Protein AF-A0A8S9V4M8-F1 (afdb_monomer)

Nearest PDB structures (foldseek):
  4ang-assembly1_A  TM=5.202E-01  e=1.161E+00  Pseudomonas phage PRR1
  6yfj-assembly1_AA  TM=2.696E-01  e=1.419E-01  Leviviridae sp.
  6yfs-assembly1_AA  TM=2.260E-01  e=1.011E-01  Leviviridae sp.
  8tw2-assembly1_HQ  TM=2.562E-01  e=6.729E-02  Acinetobacter phage AP205
  2rck-assembly2_B  TM=1.938E-01  e=4.493E-01  Galleria mellonella

Structure (mmCIF, N/CA/C/O backbone):
data_AF-A0A8S9V4M8-F1
#
_entry.id   AF-A0A8S9V4M8-F1
#
loop_
_atom_site.group_PDB
_atom_site.id
_atom_site.type_symbol
_atom_site.label_atom_id
_atom_site.label_alt_id
_atom_site.label_comp_id
_atom_site.label_asym_id
_atom_site.label_entity_id
_atom_site.label_seq_id
_atom_site.pdbx_PDB_ins_code
_atom_site.Cartn_x
_atom_site.Cartn_y
_atom_site.Cartn_z
_atom_site.occupancy
_atom_site.B_iso_or_equiv
_atom_site.auth_seq_id
_atom_site.auth_comp_id
_atom_site.auth_asym_id
_atom_site.auth_atom_id
_atom_site.pdbx_PDB_model_num
ATOM 1 N N . MET A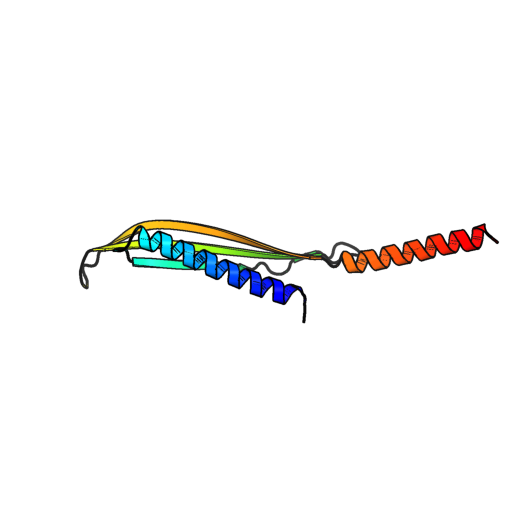 1 1 ? 15.712 15.279 -10.308 1.00 41.34 1 MET A N 1
ATOM 2 C CA . MET A 1 1 ? 14.504 14.838 -9.580 1.00 41.34 1 MET A CA 1
ATOM 3 C C . MET A 1 1 ? 13.901 13.686 -10.372 1.00 41.34 1 MET A C 1
ATOM 5 O O . MET A 1 1 ? 13.484 13.906 -11.500 1.00 41.34 1 MET A O 1
ATOM 9 N N . SER A 1 2 ? 14.050 12.448 -9.894 1.00 44.94 2 SER A N 1
ATOM 10 C CA . SER A 1 2 ? 13.797 11.244 -10.704 1.00 44.94 2 SER A CA 1
ATOM 11 C C . SER A 1 2 ? 12.299 10.943 -10.800 1.00 44.94 2 SER A C 1
ATOM 13 O O . SER A 1 2 ? 11.600 10.993 -9.791 1.00 44.94 2 SER A O 1
ATOM 15 N N . SER A 1 3 ? 11.814 10.600 -11.998 1.00 51.59 3 SER A N 1
ATOM 16 C CA . SER A 1 3 ? 10.409 10.258 -12.289 1.00 51.59 3 SER A CA 1
ATOM 17 C C . SER A 1 3 ? 9.844 9.162 -11.362 1.00 51.59 3 SER A C 1
ATOM 19 O O . SER A 1 3 ? 8.646 9.145 -11.088 1.00 51.59 3 SER A O 1
ATOM 21 N N . GLY A 1 4 ? 10.709 8.312 -10.794 1.00 54.47 4 GLY A N 1
ATOM 22 C CA . GLY A 1 4 ? 10.325 7.295 -9.810 1.00 54.47 4 GLY A CA 1
ATOM 23 C C . GLY A 1 4 ? 9.882 7.838 -8.444 1.00 54.47 4 GLY A C 1
ATOM 24 O O . GLY A 1 4 ? 9.105 7.173 -7.767 1.00 54.47 4 GLY A O 1
ATOM 25 N N . GLN A 1 5 ? 10.315 9.037 -8.043 1.00 52.84 5 GLN A N 1
ATOM 26 C CA . GLN A 1 5 ? 10.014 9.590 -6.716 1.00 52.84 5 GLN A CA 1
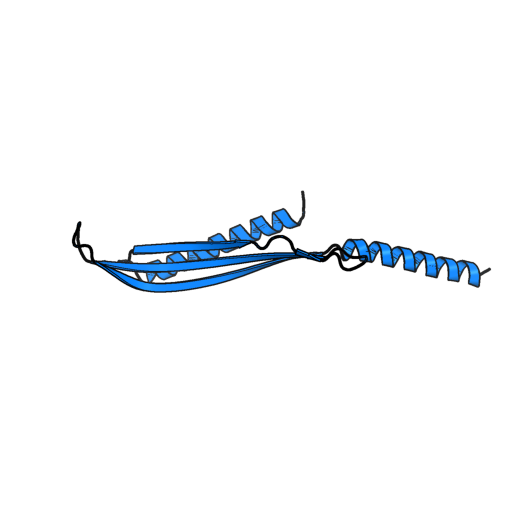ATOM 27 C C . GLN A 1 5 ? 8.583 10.146 -6.644 1.00 52.84 5 GLN A C 1
ATOM 29 O O . GLN A 1 5 ? 7.833 9.803 -5.740 1.00 52.84 5 GLN A O 1
ATOM 34 N N . ILE A 1 6 ? 8.153 10.860 -7.690 1.00 60.34 6 ILE A N 1
ATOM 35 C CA . ILE A 1 6 ? 6.775 11.368 -7.834 1.00 60.34 6 ILE A CA 1
ATOM 36 C C . ILE A 1 6 ? 5.763 10.212 -7.891 1.00 60.34 6 ILE A C 1
ATOM 38 O O . ILE A 1 6 ? 4.672 10.293 -7.329 1.00 60.34 6 ILE A O 1
ATOM 42 N N . LEU A 1 7 ? 6.127 9.113 -8.562 1.00 57.94 7 LEU A N 1
ATOM 43 C CA . LEU A 1 7 ? 5.271 7.933 -8.660 1.00 57.94 7 LEU A CA 1
ATOM 44 C C . LEU A 1 7 ? 5.109 7.222 -7.307 1.00 57.94 7 LEU A C 1
ATOM 46 O O . LEU A 1 7 ? 4.042 6.670 -7.044 1.00 57.94 7 LEU A O 1
ATOM 50 N N . MET A 1 8 ? 6.137 7.232 -6.453 1.00 60.03 8 MET A N 1
ATOM 51 C CA . MET A 1 8 ? 6.036 6.674 -5.103 1.00 60.03 8 MET A CA 1
ATOM 52 C C . MET A 1 8 ? 5.125 7.517 -4.208 1.00 60.03 8 MET A C 1
ATOM 54 O O . MET A 1 8 ? 4.225 6.954 -3.588 1.00 60.03 8 MET A O 1
ATOM 58 N N . ASP A 1 9 ? 5.277 8.842 -4.211 1.00 61.03 9 ASP A N 1
ATOM 59 C CA . ASP A 1 9 ? 4.448 9.737 -3.390 1.00 61.03 9 ASP A CA 1
ATOM 60 C C . ASP A 1 9 ? 2.951 9.623 -3.734 1.00 61.03 9 ASP A C 1
ATOM 62 O O . ASP A 1 9 ? 2.098 9.548 -2.846 1.00 61.03 9 ASP A O 1
ATOM 66 N N . LEU A 1 10 ? 2.615 9.517 -5.026 1.00 64.19 10 LEU A N 1
ATOM 67 C CA . LEU A 1 10 ? 1.229 9.336 -5.470 1.00 64.19 10 LEU A CA 1
ATOM 68 C C . LEU A 1 10 ? 0.637 7.993 -5.005 1.00 64.19 10 LEU A C 1
ATOM 70 O O . LEU A 1 10 ? -0.521 7.936 -4.583 1.00 64.19 10 LEU A O 1
ATOM 74 N N . LYS A 1 11 ? 1.425 6.911 -5.065 1.00 71.50 11 LYS A N 1
ATOM 75 C CA . LYS A 1 11 ? 0.996 5.578 -4.612 1.00 71.50 11 LYS A CA 1
ATOM 76 C C . LYS A 1 11 ? 0.756 5.548 -3.103 1.00 71.50 11 LYS A C 1
ATOM 78 O O . LYS A 1 11 ? -0.249 4.985 -2.674 1.00 71.50 11 LYS A O 1
ATOM 83 N N . PHE A 1 12 ? 1.612 6.202 -2.317 1.00 74.25 12 PHE A N 1
ATOM 84 C CA . PHE A 1 12 ? 1.424 6.342 -0.870 1.00 74.25 12 PHE A CA 1
ATOM 85 C C . PHE A 1 12 ? 0.152 7.124 -0.521 1.00 74.25 12 PHE A C 1
ATOM 87 O O . PHE A 1 12 ? -0.608 6.707 0.355 1.00 74.25 12 PHE A O 1
ATOM 94 N N . GLY A 1 13 ? -0.132 8.217 -1.235 1.00 78.50 13 GLY A N 1
ATOM 95 C CA . GLY A 1 13 ? -1.369 8.979 -1.042 1.00 78.50 13 GLY A CA 1
ATOM 96 C C . GLY A 1 13 ? -2.625 8.143 -1.310 1.00 78.50 13 GLY A C 1
ATOM 97 O O . GLY A 1 13 ? -3.559 8.140 -0.505 1.00 78.50 13 GLY A O 1
ATOM 98 N N . LEU A 1 14 ? -2.632 7.378 -2.405 1.00 80.81 14 LEU A N 1
ATOM 99 C CA . LEU A 1 14 ? -3.745 6.489 -2.751 1.00 80.81 14 LEU A CA 1
ATOM 100 C C . LEU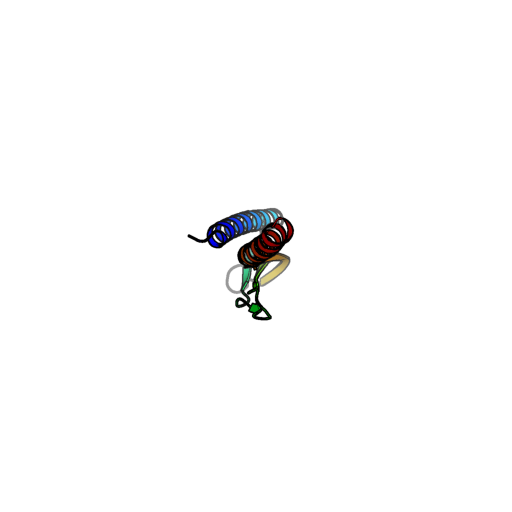 A 1 14 ? -3.936 5.371 -1.713 1.00 80.81 14 LEU A C 1
ATOM 102 O O . LEU A 1 14 ? -5.064 5.105 -1.292 1.00 80.81 14 LEU A O 1
ATOM 106 N N . LEU A 1 15 ? -2.836 4.755 -1.269 1.00 82.62 15 LEU A N 1
ATOM 107 C CA . LEU A 1 15 ? -2.827 3.726 -0.227 1.00 82.62 15 LEU A CA 1
ATOM 108 C C . LEU A 1 15 ? -3.458 4.242 1.074 1.00 82.62 15 LEU A C 1
ATOM 110 O O . LEU A 1 15 ? -4.297 3.567 1.678 1.00 82.62 15 LEU A O 1
ATOM 114 N N . HIS A 1 16 ? -3.090 5.457 1.486 1.00 82.88 16 HIS A N 1
ATOM 115 C CA . HIS A 1 16 ? -3.618 6.086 2.691 1.00 82.88 16 HIS A CA 1
ATOM 116 C C . HIS A 1 16 ? -5.135 6.294 2.603 1.00 82.88 16 HIS A C 1
ATOM 118 O O . HIS A 1 16 ? -5.874 5.875 3.495 1.00 82.88 16 HIS A O 1
ATOM 124 N N . VAL A 1 17 ? -5.619 6.878 1.502 1.00 87.31 17 VAL A N 1
ATOM 125 C CA . VAL A 1 17 ? -7.056 7.123 1.293 1.00 87.31 17 VAL A CA 1
ATOM 126 C C . VAL A 1 17 ? -7.851 5.815 1.297 1.00 87.31 17 VAL A C 1
ATOM 128 O O . VAL A 1 17 ? -8.911 5.733 1.928 1.00 87.31 17 VAL A O 1
ATOM 131 N N . HIS A 1 18 ? -7.331 4.775 0.642 1.00 86.75 18 HIS A N 1
ATOM 132 C CA . HIS A 1 18 ? -7.993 3.475 0.579 1.00 86.75 18 HIS A CA 1
ATOM 133 C C . HIS A 1 18 ? -8.055 2.800 1.959 1.00 86.75 18 HIS A C 1
ATOM 135 O O . HIS A 1 18 ? -9.114 2.326 2.377 1.00 86.75 18 HIS A O 1
ATOM 141 N N . THR A 1 19 ? -6.953 2.847 2.711 1.00 86.44 19 THR A N 1
ATOM 142 C CA . THR A 1 19 ? -6.872 2.289 4.069 1.00 86.44 19 THR A CA 1
ATOM 143 C C . THR A 1 19 ? -7.824 3.001 5.029 1.00 86.44 19 THR A C 1
ATOM 145 O O . THR A 1 19 ? -8.563 2.348 5.762 1.00 86.44 19 THR A O 1
ATOM 148 N N . VAL A 1 20 ? -7.886 4.336 4.994 1.00 87.62 20 VAL A N 1
ATOM 149 C CA . VAL A 1 20 ? -8.801 5.111 5.852 1.00 87.62 20 VAL A CA 1
ATOM 150 C C . VAL A 1 20 ? -10.264 4.814 5.525 1.00 87.62 20 VAL A C 1
ATOM 152 O O . VAL A 1 20 ? -11.086 4.690 6.434 1.00 87.62 20 VAL A O 1
ATOM 155 N N . THR A 1 21 ? -10.601 4.671 4.242 1.00 89.44 21 THR A N 1
ATOM 156 C CA . THR A 1 21 ? -11.966 4.320 3.816 1.00 89.44 21 THR A CA 1
ATOM 157 C C . THR A 1 21 ? -12.374 2.949 4.354 1.00 89.44 21 THR A C 1
ATOM 159 O O . THR A 1 21 ? -13.426 2.824 4.978 1.00 89.44 21 THR A O 1
ATOM 162 N N . ARG A 1 22 ? -11.493 1.952 4.214 1.00 85.94 22 ARG A N 1
ATOM 163 C CA . ARG A 1 22 ? -11.681 0.597 4.751 1.00 85.94 22 ARG A CA 1
ATOM 164 C C . ARG A 1 22 ? -11.886 0.592 6.261 1.00 85.94 22 ARG A C 1
ATOM 166 O O . ARG A 1 22 ? -12.860 0.026 6.748 1.00 85.94 22 ARG A O 1
ATOM 173 N N . VAL A 1 23 ? -11.016 1.275 7.004 1.00 87.44 23 VAL A N 1
ATOM 174 C CA . VAL A 1 23 ? -11.126 1.360 8.468 1.00 87.44 23 VAL A CA 1
ATOM 175 C C . VAL A 1 23 ? -12.455 1.989 8.882 1.00 87.44 23 VAL A C 1
ATOM 177 O O . VAL A 1 23 ? -13.099 1.493 9.804 1.00 87.44 23 VAL A O 1
ATOM 180 N N . ARG A 1 24 ? -12.914 3.033 8.179 1.00 89.12 24 ARG A N 1
ATOM 181 C CA . ARG A 1 24 ? -14.227 3.640 8.445 1.00 89.12 24 ARG A CA 1
ATOM 182 C C . ARG A 1 24 ? -15.383 2.681 8.186 1.00 89.12 24 ARG A C 1
ATOM 184 O O . ARG A 1 24 ? -16.344 2.692 8.950 1.00 89.12 24 ARG A O 1
ATOM 191 N N . ASP A 1 25 ? -15.311 1.860 7.147 1.00 89.69 25 ASP A N 1
ATOM 192 C CA . ASP A 1 25 ? -16.357 0.874 6.867 1.00 89.69 25 ASP A CA 1
ATOM 193 C C . ASP A 1 25 ? -16.402 -0.226 7.933 1.00 89.69 25 ASP A C 1
ATOM 195 O O . ASP A 1 25 ? -17.485 -0.578 8.408 1.00 89.69 25 ASP A O 1
ATOM 199 N N . VAL A 1 26 ? -15.241 -0.692 8.407 1.00 86.56 26 VAL A N 1
ATOM 200 C CA . VAL A 1 26 ? -15.171 -1.625 9.544 1.00 86.56 26 VAL A CA 1
ATOM 201 C C . VAL A 1 26 ? -15.696 -0.963 10.825 1.00 86.56 26 VAL A C 1
ATOM 203 O O . VAL A 1 26 ? -16.450 -1.584 11.575 1.00 86.56 26 VAL A O 1
ATOM 206 N N . GLN A 1 27 ? -15.393 0.319 11.048 1.00 87.88 27 GLN A N 1
ATOM 207 C CA . GLN A 1 27 ? -15.896 1.082 12.195 1.00 87.88 27 GLN A CA 1
ATOM 208 C C . GLN A 1 27 ? -17.415 1.243 12.182 1.00 87.88 27 GLN A C 1
ATOM 210 O O . GLN A 1 27 ? -18.053 1.127 13.225 1.00 87.88 27 GLN A O 1
ATOM 215 N N . ARG A 1 28 ? -18.018 1.467 11.009 1.00 89.56 28 ARG A N 1
ATOM 216 C CA . ARG A 1 28 ? -19.483 1.509 10.866 1.00 89.56 28 ARG A CA 1
ATOM 217 C C . ARG A 1 28 ? -20.126 0.167 11.192 1.00 89.56 28 ARG A C 1
ATOM 219 O O . ARG A 1 28 ? -21.235 0.142 11.717 1.00 89.56 28 ARG A O 1
ATOM 226 N N . ARG A 1 29 ? -19.442 -0.936 10.883 1.00 87.00 29 ARG A N 1
ATOM 227 C CA . ARG A 1 29 ? -19.929 -2.291 11.155 1.00 87.00 29 ARG A CA 1
ATOM 228 C C . ARG A 1 29 ? -19.813 -2.674 12.631 1.00 87.00 29 ARG A C 1
ATOM 230 O O . ARG A 1 29 ? -20.668 -3.402 13.124 1.00 87.00 29 ARG A O 1
ATOM 237 N N . PHE A 1 30 ? -18.803 -2.157 13.332 1.00 86.12 30 PHE A N 1
ATOM 238 C CA . PHE A 1 30 ? -18.557 -2.433 14.749 1.00 86.12 30 PHE A CA 1
ATOM 239 C C . PHE A 1 30 ? -18.343 -1.139 15.562 1.00 86.12 30 PHE A C 1
ATOM 241 O O . PHE A 1 30 ? -17.227 -0.869 16.006 1.00 86.12 30 PHE A O 1
ATOM 248 N N . PRO A 1 31 ? -19.398 -0.337 15.807 1.00 83.12 31 PRO A N 1
ATOM 249 C CA . PRO A 1 31 ? -19.272 0.970 16.464 1.00 83.12 31 PRO A CA 1
ATOM 250 C C . PRO A 1 31 ? -18.867 0.890 17.944 1.00 83.12 31 PRO A C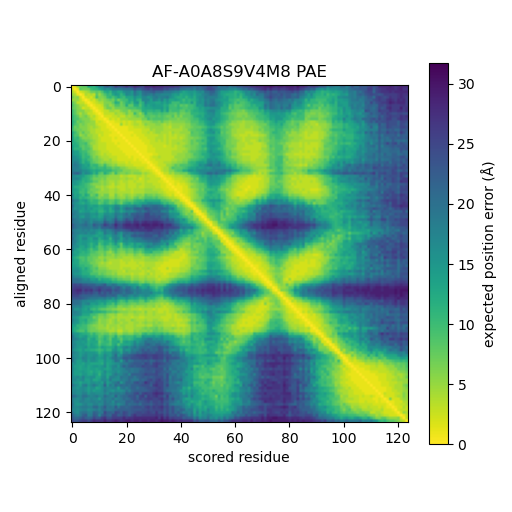 1
ATOM 252 O O . PRO A 1 31 ? -18.293 1.839 18.472 1.00 83.12 31 PRO A O 1
ATOM 255 N N . ASN A 1 32 ? -19.149 -0.235 18.608 1.00 84.75 32 ASN A N 1
ATOM 256 C CA . ASN A 1 32 ? -18.823 -0.459 20.021 1.00 84.75 32 ASN A CA 1
ATOM 257 C C . ASN A 1 32 ? -17.481 -1.186 20.223 1.00 84.75 32 ASN A C 1
ATOM 259 O O . ASN A 1 32 ? -17.020 -1.312 21.355 1.00 84.75 32 ASN A O 1
ATOM 263 N N . ALA A 1 33 ? -16.853 -1.663 19.143 1.00 82.06 33 ALA A N 1
ATOM 264 C CA . ALA A 1 33 ? -15.592 -2.386 19.212 1.00 82.06 33 ALA A CA 1
ATOM 265 C C . ALA A 1 33 ? -14.398 -1.426 19.115 1.00 82.06 33 ALA A C 1
ATOM 267 O O . ALA A 1 33 ? -14.417 -0.425 18.401 1.00 82.06 33 ALA A O 1
ATOM 268 N N . THR A 1 34 ? -13.317 -1.764 19.811 1.00 85.12 34 THR A N 1
ATOM 269 C CA . THR A 1 34 ? -12.024 -1.092 19.666 1.00 85.12 34 THR A CA 1
ATOM 270 C C . THR A 1 34 ? -11.342 -1.600 18.398 1.00 85.12 34 THR A C 1
ATOM 272 O O . THR A 1 34 ? -11.105 -2.802 18.267 1.00 85.12 34 THR A O 1
ATOM 275 N N . LEU A 1 35 ? -11.018 -0.699 17.472 1.00 86.81 35 LEU A N 1
ATOM 276 C CA . LEU A 1 35 ? -10.285 -1.032 16.252 1.00 86.81 35 LEU A CA 1
ATOM 277 C C . LEU A 1 35 ? -8.782 -0.843 16.436 1.00 86.81 35 LEU A C 1
ATOM 279 O O . LEU A 1 35 ? -8.332 0.139 17.020 1.00 86.81 35 LEU A O 1
ATOM 283 N N . ASP A 1 36 ? -8.024 -1.781 15.894 1.00 86.75 36 ASP A N 1
ATOM 284 C CA . ASP A 1 36 ? -6.571 -1.808 15.888 1.00 86.75 36 ASP A CA 1
ATOM 285 C C . ASP A 1 36 ? -6.102 -1.994 14.442 1.00 86.75 36 ASP A C 1
ATOM 287 O O . ASP A 1 36 ? -6.474 -2.972 13.792 1.00 86.75 36 ASP A O 1
ATOM 291 N N . LEU A 1 37 ? -5.342 -1.028 13.924 1.00 87.69 37 LEU A N 1
ATOM 292 C CA . LEU A 1 37 ? -4.792 -1.045 12.570 1.00 87.69 37 LEU A CA 1
ATOM 293 C C . LEU A 1 37 ? -3.289 -1.291 12.665 1.00 87.69 37 LEU A C 1
ATOM 295 O O . LEU A 1 37 ? -2.559 -0.491 13.245 1.00 87.69 37 LEU A O 1
ATOM 299 N N . THR A 1 38 ? -2.825 -2.368 12.046 1.00 88.00 38 THR A N 1
ATOM 300 C CA . THR A 1 38 ? -1.403 -2.674 11.895 1.00 88.00 38 THR A CA 1
ATOM 301 C C . THR A 1 38 ? -1.040 -2.620 10.418 1.00 88.00 38 THR A C 1
ATOM 303 O O . THR A 1 38 ? -1.628 -3.329 9.606 1.00 88.00 38 THR A O 1
ATOM 306 N N . LEU A 1 39 ? -0.076 -1.770 10.071 1.00 84.38 39 LEU A N 1
ATOM 307 C CA . LEU A 1 39 ? 0.493 -1.688 8.728 1.00 84.38 39 LEU A CA 1
ATOM 308 C C . LEU A 1 39 ? 1.831 -2.418 8.724 1.00 84.38 39 LEU A C 1
ATOM 310 O O . LEU A 1 39 ? 2.698 -2.131 9.550 1.00 84.38 39 LEU A O 1
ATOM 314 N N . LEU A 1 40 ? 1.980 -3.367 7.809 1.00 84.75 40 LEU A N 1
ATOM 315 C CA . LEU A 1 40 ? 3.190 -4.145 7.627 1.00 84.75 40 LEU A CA 1
ATOM 316 C C . LEU A 1 40 ? 3.788 -3.821 6.263 1.00 84.75 40 LEU A C 1
ATOM 318 O O . LEU A 1 40 ? 3.222 -4.151 5.226 1.00 84.75 40 LEU A O 1
ATOM 322 N N . GLU A 1 41 ? 4.941 -3.171 6.286 1.00 79.88 41 GLU A N 1
ATOM 323 C CA . GLU A 1 41 ? 5.681 -2.759 5.098 1.00 79.88 41 GLU A CA 1
ATOM 324 C C . GLU A 1 41 ? 6.851 -3.725 4.892 1.00 79.88 41 GLU A C 1
ATOM 326 O O . GLU A 1 41 ? 7.681 -3.907 5.785 1.00 79.88 41 GLU A O 1
ATOM 331 N N . SER A 1 42 ? 6.931 -4.343 3.716 1.00 76.00 42 SER A N 1
ATOM 332 C CA . SER A 1 42 ? 8.069 -5.155 3.297 1.00 76.00 42 SER A CA 1
ATOM 333 C C . SER A 1 42 ? 8.717 -4.512 2.077 1.00 76.00 42 SER A C 1
ATOM 335 O O . SER A 1 42 ? 8.118 -4.417 1.005 1.00 76.00 42 SER A O 1
ATOM 337 N N . GLN A 1 43 ? 9.953 -4.048 2.253 1.00 67.00 43 GLN A N 1
ATOM 338 C CA . GLN A 1 43 ? 10.784 -3.558 1.160 1.00 67.00 43 GLN A CA 1
ATOM 339 C C . GLN A 1 43 ? 11.825 -4.622 0.834 1.00 67.00 43 GLN A C 1
ATOM 341 O O . GLN A 1 43 ? 12.630 -4.975 1.696 1.00 67.00 43 GLN A O 1
ATOM 346 N N . GLU A 1 44 ? 11.829 -5.117 -0.401 1.00 64.38 44 GLU A N 1
ATOM 347 C CA . GLU A 1 44 ? 12.983 -5.860 -0.899 1.00 64.38 44 GLU A CA 1
ATOM 348 C C . GLU A 1 44 ? 14.077 -4.880 -1.336 1.00 64.38 44 GLU A C 1
ATOM 350 O O . GLU A 1 44 ? 13.813 -3.828 -1.936 1.00 64.38 44 GLU A O 1
ATOM 355 N N . ASP A 1 45 ? 15.322 -5.234 -1.012 1.00 55.31 45 ASP A N 1
ATOM 356 C CA . ASP A 1 45 ? 16.484 -4.561 -1.572 1.00 55.31 45 ASP A CA 1
ATOM 357 C C . ASP A 1 45 ? 16.434 -4.658 -3.094 1.00 55.31 45 ASP A C 1
ATOM 359 O O . ASP A 1 45 ? 16.048 -5.681 -3.662 1.00 55.31 45 ASP A O 1
ATOM 363 N N . MET A 1 46 ? 16.837 -3.576 -3.759 1.00 55.56 46 MET A N 1
ATOM 364 C CA . MET A 1 46 ? 16.851 -3.520 -5.214 1.00 55.56 46 MET A CA 1
ATOM 365 C C . MET A 1 46 ? 17.735 -4.649 -5.751 1.00 55.56 46 MET A C 1
ATOM 367 O O . MET A 1 46 ? 18.965 -4.575 -5.690 1.00 55.56 46 MET A O 1
ATOM 371 N N . GLN A 1 47 ? 17.111 -5.684 -6.312 1.00 54.91 47 GLN A N 1
ATOM 372 C CA . GLN A 1 47 ? 17.837 -6.737 -7.000 1.00 54.91 47 GLN A CA 1
ATOM 373 C C . GLN A 1 47 ? 18.261 -6.190 -8.358 1.00 54.91 47 GLN A C 1
ATOM 375 O O . GLN A 1 47 ? 17.484 -6.092 -9.312 1.00 54.91 47 GLN A O 1
ATOM 380 N N . ILE A 1 48 ? 19.523 -5.766 -8.416 1.00 56.78 48 ILE A N 1
ATOM 381 C CA . ILE A 1 48 ? 20.170 -5.350 -9.652 1.00 56.78 48 ILE A CA 1
ATOM 382 C C . ILE A 1 48 ? 20.605 -6.623 -10.376 1.00 56.78 48 ILE A C 1
ATOM 384 O O . ILE A 1 48 ? 21.669 -7.184 -10.108 1.00 56.78 48 ILE A O 1
ATOM 388 N N . CYS A 1 49 ? 19.791 -7.073 -11.324 1.00 57.34 49 CYS A N 1
ATOM 389 C CA . CYS A 1 49 ? 20.165 -8.156 -12.220 1.00 57.34 49 CYS A CA 1
ATOM 390 C C . CYS A 1 49 ? 21.166 -7.616 -13.253 1.00 57.34 49 CYS A C 1
ATOM 392 O O . CYS A 1 49 ? 20.786 -7.126 -14.318 1.00 57.34 49 CYS A O 1
ATOM 394 N N . ARG A 1 50 ? 22.466 -7.689 -12.936 1.00 57.00 50 ARG A N 1
ATOM 395 C CA . ARG A 1 50 ? 23.562 -7.448 -13.891 1.00 57.00 50 ARG A CA 1
ATOM 396 C C . ARG A 1 50 ? 23.862 -8.725 -14.677 1.00 57.00 50 ARG A C 1
ATOM 398 O O . ARG A 1 50 ? 24.844 -9.408 -14.414 1.00 57.00 50 ARG A O 1
ATOM 405 N N . GLY A 1 51 ? 22.997 -9.052 -15.632 1.00 55.28 51 GLY A N 1
ATOM 406 C CA . GLY A 1 51 ? 23.177 -10.178 -16.552 1.00 55.28 51 GLY A CA 1
ATOM 407 C C . GLY A 1 51 ? 23.143 -9.717 -18.008 1.00 55.28 51 GLY A C 1
ATOM 408 O O . GLY A 1 51 ? 22.134 -9.913 -18.675 1.00 55.28 51 GLY A O 1
ATOM 409 N N . GLY A 1 52 ? 24.211 -9.069 -18.493 1.00 63.56 52 GLY A N 1
ATOM 410 C CA . GLY A 1 52 ? 24.356 -8.602 -19.886 1.00 63.56 52 GLY A CA 1
ATOM 411 C C . GLY A 1 52 ? 24.552 -7.084 -20.043 1.00 63.56 52 GLY A C 1
ATOM 412 O O . GLY A 1 52 ?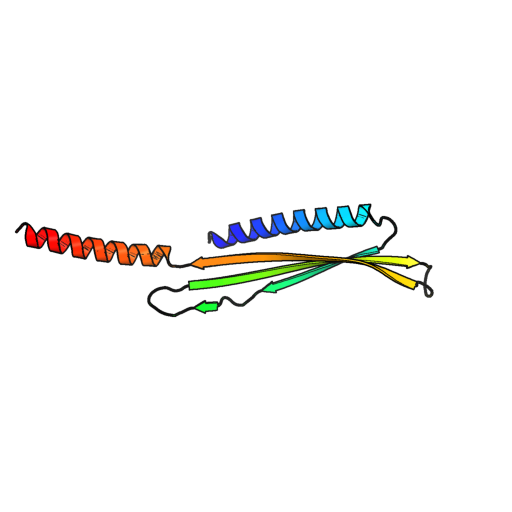 24.812 -6.379 -19.072 1.00 63.56 52 GLY A O 1
ATOM 413 N N . LEU A 1 53 ? 24.424 -6.573 -21.277 1.00 57.75 53 LEU A N 1
ATOM 414 C CA . LEU A 1 53 ? 24.550 -5.141 -21.632 1.00 57.75 53 LEU A CA 1
ATOM 415 C C . LEU A 1 53 ? 23.414 -4.255 -21.071 1.00 57.75 53 LEU A C 1
ATOM 417 O O . LEU A 1 53 ? 23.458 -3.035 -21.199 1.00 57.75 53 LEU A O 1
ATOM 421 N N . THR A 1 54 ? 22.402 -4.849 -20.437 1.00 54.09 54 THR A N 1
ATOM 422 C CA . THR A 1 54 ? 21.261 -4.145 -19.842 1.00 54.09 54 THR A CA 1
ATOM 423 C C . THR A 1 54 ? 21.236 -4.345 -18.333 1.00 54.09 54 THR A C 1
ATOM 425 O O . THR A 1 54 ? 21.194 -5.480 -17.862 1.00 54.09 54 THR A O 1
ATOM 428 N N . SER A 1 55 ? 21.196 -3.249 -17.574 1.00 53.66 55 SER A N 1
ATOM 429 C CA . SER A 1 55 ? 20.910 -3.289 -16.139 1.00 53.66 55 SER A CA 1
ATOM 430 C C . SER A 1 55 ? 19.398 -3.248 -15.928 1.00 53.66 55 SER A C 1
ATOM 432 O O . SER A 1 55 ? 18.739 -2.265 -16.272 1.00 53.66 55 SER A O 1
ATOM 434 N N . LEU A 1 56 ? 18.838 -4.314 -15.360 1.00 58.94 56 LEU A N 1
ATOM 435 C CA . LEU A 1 56 ? 17.444 -4.357 -14.923 1.00 58.94 56 LEU A CA 1
ATOM 436 C C . LEU A 1 56 ? 17.420 -4.250 -13.397 1.00 58.94 56 LEU A C 1
ATOM 438 O O . LEU A 1 56 ? 18.071 -5.043 -12.717 1.00 58.94 56 LEU A O 1
ATOM 442 N N . GLY A 1 57 ? 16.712 -3.251 -12.868 1.00 55.91 57 GLY A N 1
ATOM 443 C CA . GLY A 1 57 ? 16.505 -3.076 -11.434 1.00 55.91 57 GLY A CA 1
ATOM 444 C C . GLY A 1 57 ? 15.058 -3.386 -11.081 1.00 55.91 57 GLY A C 1
ATOM 445 O O . GLY A 1 57 ? 14.142 -2.651 -11.450 1.00 55.91 57 GLY A O 1
ATOM 446 N N . PHE A 1 58 ? 14.830 -4.470 -10.355 1.00 56.88 58 PHE A N 1
ATOM 447 C CA . PHE A 1 58 ? 13.510 -4.743 -9.801 1.00 56.88 58 PHE A CA 1
ATOM 448 C C . PHE A 1 58 ? 13.483 -4.208 -8.368 1.00 56.88 58 PHE A C 1
ATOM 450 O O . PHE A 1 58 ? 14.383 -4.498 -7.581 1.00 56.88 58 PHE A O 1
ATOM 457 N N . LYS A 1 59 ? 12.491 -3.365 -8.056 1.00 57.84 59 LYS A N 1
ATOM 458 C CA . LYS A 1 59 ? 12.166 -2.984 -6.680 1.00 57.84 59 LYS A CA 1
ATOM 459 C C . LYS A 1 59 ? 10.688 -3.278 -6.442 1.00 57.84 59 LYS A C 1
ATOM 461 O O . LYS A 1 59 ? 9.817 -2.497 -6.833 1.00 57.84 59 LYS A O 1
ATOM 466 N N . ARG A 1 60 ? 10.383 -4.411 -5.827 1.00 60.81 60 ARG A N 1
ATOM 467 C CA . ARG A 1 60 ? 9.055 -4.710 -5.289 1.00 60.81 60 ARG A CA 1
ATOM 468 C C . ARG A 1 60 ? 8.948 -4.104 -3.890 1.00 60.81 60 ARG A C 1
ATOM 470 O O . ARG A 1 60 ? 9.927 -3.952 -3.165 1.00 60.81 60 ARG A O 1
ATOM 477 N N . SER A 1 61 ? 7.755 -3.667 -3.538 1.00 62.16 61 SER A N 1
ATOM 478 C CA . SER A 1 61 ? 7.430 -3.228 -2.189 1.00 62.16 61 SER A CA 1
ATOM 479 C C . SER A 1 61 ? 6.031 -3.738 -1.910 1.00 62.16 61 SER A C 1
ATOM 481 O O . SER A 1 61 ? 5.078 -3.363 -2.595 1.00 62.16 61 SER A O 1
ATOM 483 N N . ASP A 1 62 ? 5.906 -4.620 -0.935 1.00 70.31 62 ASP A N 1
ATOM 484 C CA . ASP A 1 62 ? 4.620 -5.187 -0.558 1.00 70.31 62 ASP A CA 1
ATOM 485 C C . ASP A 1 62 ? 4.179 -4.552 0.760 1.00 70.31 62 ASP A C 1
ATOM 487 O O . ASP A 1 62 ? 4.961 -4.449 1.706 1.00 70.31 62 ASP A O 1
ATOM 491 N N . VAL A 1 63 ? 2.923 -4.110 0.817 1.00 79.12 63 VAL A N 1
ATOM 492 C CA . VAL A 1 63 ? 2.335 -3.485 2.006 1.00 79.12 63 VAL A CA 1
ATOM 493 C C . VAL A 1 63 ? 1.081 -4.249 2.397 1.00 79.12 63 VAL A C 1
ATOM 495 O O . VAL A 1 63 ? 0.186 -4.397 1.575 1.00 79.12 63 VAL A O 1
ATOM 498 N N . SER A 1 64 ? 0.968 -4.713 3.640 1.00 83.94 64 SER A N 1
ATOM 499 C CA . SER A 1 64 ? -0.261 -5.330 4.160 1.00 83.94 64 SER A CA 1
ATOM 500 C C . SER A 1 64 ? -0.869 -4.470 5.257 1.00 83.94 64 SER A C 1
ATOM 502 O O . SER A 1 64 ? -0.171 -4.020 6.162 1.00 83.94 64 SER A O 1
ATOM 504 N N . ALA A 1 65 ? -2.178 -4.250 5.195 1.00 86.62 65 ALA A N 1
ATOM 505 C CA . ALA A 1 65 ? -2.946 -3.587 6.236 1.00 86.62 65 ALA A CA 1
ATOM 506 C C . ALA A 1 65 ? -3.830 -4.615 6.937 1.00 86.62 65 ALA A C 1
ATOM 508 O O . ALA A 1 65 ? -4.723 -5.196 6.324 1.00 86.62 65 ALA A O 1
ATOM 509 N N . ILE A 1 66 ? -3.602 -4.802 8.233 1.00 88.19 66 ILE A N 1
ATOM 510 C CA . ILE A 1 66 ? -4.379 -5.698 9.082 1.00 88.19 66 ILE A CA 1
ATOM 511 C C . ILE A 1 66 ? -5.245 -4.838 9.999 1.00 88.19 66 ILE A C 1
ATOM 513 O O . ILE A 1 66 ? -4.734 -4.063 10.810 1.00 88.19 66 ILE A O 1
ATOM 517 N N . VAL A 1 67 ? -6.562 -4.976 9.877 1.00 88.94 67 VAL A N 1
ATOM 518 C CA . VAL A 1 67 ? -7.555 -4.317 10.727 1.00 88.94 67 VAL A CA 1
ATOM 519 C C . VAL A 1 67 ? -8.173 -5.358 11.646 1.00 88.94 67 VAL A C 1
ATOM 521 O O . VAL A 1 67 ? -8.800 -6.315 11.201 1.00 88.94 67 VAL A O 1
ATOM 524 N N . ARG A 1 68 ? -8.034 -5.156 12.951 1.00 89.62 68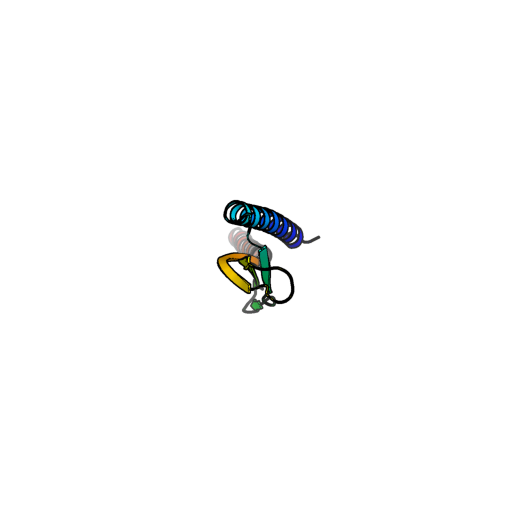 ARG A N 1
ATOM 525 C CA . ARG A 1 68 ? -8.607 -6.022 13.979 1.00 89.62 68 ARG A CA 1
ATOM 526 C C . ARG A 1 68 ? -9.628 -5.251 14.806 1.00 89.62 68 ARG A C 1
ATOM 528 O O . ARG A 1 68 ? -9.291 -4.232 15.399 1.00 89.62 68 ARG A O 1
ATOM 535 N N . ALA A 1 69 ? -10.846 -5.770 14.916 1.00 87.94 69 ALA A N 1
ATOM 536 C CA . ALA A 1 69 ? -11.858 -5.277 15.843 1.00 87.94 69 ALA A CA 1
ATOM 537 C C . ALA A 1 69 ? -11.903 -6.153 17.097 1.00 87.94 69 ALA A C 1
ATOM 539 O O . ALA A 1 69 ? -11.993 -7.382 17.016 1.00 87.94 69 ALA A O 1
ATOM 540 N N . ARG A 1 70 ? -11.849 -5.515 18.265 1.00 87.38 70 ARG A N 1
ATOM 541 C CA . ARG A 1 70 ? -11.932 -6.170 19.571 1.00 87.38 70 ARG A CA 1
ATOM 542 C C . ARG A 1 70 ? -13.115 -5.629 20.351 1.00 87.38 70 ARG A C 1
ATOM 544 O O . ARG A 1 70 ? -13.218 -4.418 20.535 1.00 87.38 70 ARG A O 1
ATOM 551 N N . ASP A 1 71 ? -13.977 -6.513 20.826 1.00 86.94 71 ASP A N 1
ATOM 552 C CA . ASP A 1 71 ? -15.014 -6.144 21.779 1.00 86.94 71 ASP A CA 1
ATOM 553 C C . ASP A 1 71 ? -14.462 -6.320 23.192 1.00 86.94 71 ASP A C 1
ATOM 555 O O . ASP A 1 71 ? -13.940 -7.376 23.546 1.00 86.94 71 ASP A O 1
ATOM 559 N N . CYS A 1 72 ? -14.494 -5.249 23.974 1.00 82.69 72 CYS A N 1
ATOM 560 C CA . CYS A 1 72 ? -13.929 -5.227 25.312 1.00 82.69 72 CYS A CA 1
ATOM 561 C C . CYS A 1 72 ? -15.044 -4.984 26.318 1.00 82.69 72 CYS A C 1
ATOM 563 O O . CYS A 1 72 ? -15.499 -3.851 26.490 1.00 82.69 72 CYS A O 1
ATOM 565 N N . VAL A 1 73 ? -15.427 -6.038 27.030 1.00 81.44 73 VAL A N 1
ATOM 566 C CA . VAL A 1 73 ? -16.460 -5.990 28.061 1.00 81.44 73 VAL A CA 1
ATOM 567 C C . VAL A 1 73 ? -15.788 -5.860 29.431 1.00 81.44 73 VAL A C 1
ATOM 569 O O . VAL A 1 73 ? -14.891 -6.627 29.780 1.00 81.44 73 VAL A O 1
ATOM 572 N N . GLY A 1 74 ? -16.208 -4.865 30.217 1.00 72.44 74 GLY A N 1
ATOM 573 C CA . GLY A 1 74 ? -15.717 -4.624 31.582 1.00 72.44 74 GLY A CA 1
ATOM 574 C C . GLY A 1 74 ? -14.962 -3.300 31.773 1.00 72.44 74 GLY A C 1
ATOM 575 O O . GLY A 1 74 ? -14.471 -2.681 30.826 1.00 72.44 74 GLY A O 1
ATOM 576 N N . LYS A 1 75 ? -14.886 -2.836 33.029 1.00 71.25 75 LYS A N 1
ATOM 577 C CA . LYS A 1 75 ? -14.185 -1.604 33.439 1.00 71.25 75 LYS A CA 1
ATOM 578 C C . LYS A 1 75 ? -12.982 -1.961 34.318 1.00 71.25 75 LYS A C 1
ATOM 580 O O . LYS A 1 75 ? -13.131 -2.700 35.282 1.00 71.25 75 LYS A O 1
ATOM 585 N N . GLY A 1 76 ? -11.809 -1.395 34.032 1.00 70.69 76 GLY A N 1
ATOM 586 C CA . GLY A 1 76 ? -10.611 -1.574 34.864 1.00 70.69 76 GLY A CA 1
ATOM 587 C C . GLY A 1 76 ? -9.925 -2.935 34.682 1.00 70.69 76 GLY A C 1
ATOM 588 O O . GLY A 1 76 ? -9.700 -3.368 33.557 1.00 70.69 76 GLY A O 1
ATOM 589 N N . THR A 1 77 ? -9.567 -3.595 35.785 1.00 65.88 77 THR A N 1
ATOM 590 C CA . THR A 1 77 ? -8.778 -4.844 35.830 1.00 65.88 77 THR A CA 1
ATOM 591 C C . THR A 1 77 ? -9.544 -6.112 35.431 1.00 65.88 77 THR A C 1
ATOM 593 O O . THR A 1 77 ? -8.922 -7.149 35.234 1.00 65.88 77 THR A O 1
ATOM 596 N N . THR A 1 78 ? -10.867 -6.042 35.257 1.00 69.56 78 THR A N 1
ATOM 597 C CA . THR A 1 78 ? -11.725 -7.143 34.768 1.00 69.56 78 THR A CA 1
ATOM 598 C C . THR A 1 78 ? -12.110 -6.989 33.293 1.00 69.56 78 THR A C 1
ATOM 600 O O . THR A 1 78 ? -13.096 -7.565 32.837 1.00 69.56 78 THR A O 1
ATOM 603 N N . ARG A 1 79 ? -11.362 -6.180 32.531 1.00 76.56 79 ARG A N 1
ATOM 604 C CA . ARG A 1 79 ? -11.609 -5.952 31.104 1.00 76.56 79 ARG A CA 1
ATOM 605 C C . ARG A 1 79 ? -11.240 -7.205 30.304 1.00 76.56 79 ARG A C 1
ATOM 607 O O . ARG A 1 79 ? -10.063 -7.467 30.071 1.00 76.56 79 ARG A O 1
ATOM 614 N N . SER A 1 80 ? -12.252 -7.951 29.873 1.00 80.62 80 SER A N 1
ATOM 615 C CA . SER A 1 80 ? -12.100 -9.061 28.933 1.00 80.62 80 SER A CA 1
ATOM 616 C C . SER A 1 80 ? -12.237 -8.516 27.516 1.00 80.62 80 SER A C 1
ATOM 618 O O . SER A 1 80 ? -13.263 -7.923 27.187 1.00 80.62 80 SER A O 1
ATOM 620 N N . CYS A 1 81 ? -11.194 -8.654 26.697 1.00 83.12 81 CYS A N 1
ATOM 621 C CA . CYS A 1 81 ? -11.209 -8.219 25.303 1.00 83.12 81 CYS A CA 1
ATOM 622 C C . CYS A 1 81 ? -11.148 -9.436 24.386 1.00 83.12 81 CYS A C 1
ATOM 624 O O . CYS A 1 81 ? -10.135 -10.135 24.355 1.00 83.12 81 CYS A O 1
ATOM 626 N N . GLU A 1 82 ? -12.200 -9.643 23.606 1.00 85.19 82 GLU A N 1
ATOM 627 C CA . GLU A 1 82 ? -12.280 -10.703 22.610 1.00 85.19 82 GLU A CA 1
ATOM 628 C C . GLU A 1 82 ? -12.164 -10.114 21.204 1.00 85.19 82 GLU A C 1
ATOM 630 O O . GLU A 1 82 ? -12.613 -9.001 20.926 1.00 85.19 82 GLU A O 1
ATOM 635 N N . THR A 1 83 ? -11.505 -10.839 20.303 1.00 88.56 83 THR A N 1
ATOM 636 C CA . THR A 1 83 ? -11.377 -10.403 18.910 1.00 88.56 83 THR A CA 1
ATOM 637 C C . THR A 1 83 ? -12.603 -10.861 18.137 1.00 88.56 83 THR A C 1
ATOM 639 O O . THR A 1 83 ? -12.793 -12.055 17.946 1.00 88.56 83 THR A O 1
ATOM 642 N N . VAL A 1 84 ? -13.417 -9.911 17.683 1.00 87.62 84 VAL A N 1
ATOM 643 C CA . VAL A 1 84 ? -14.682 -10.199 16.988 1.00 87.62 84 VAL A CA 1
ATOM 644 C C . VAL A 1 84 ? -14.528 -10.216 15.472 1.00 87.62 84 VAL A C 1
ATOM 646 O O . VAL A 1 84 ? -15.320 -10.841 14.773 1.00 87.62 84 VAL A O 1
ATOM 649 N N . PHE A 1 85 ? -13.513 -9.526 14.947 1.00 86.94 85 PHE A N 1
ATOM 650 C CA . PHE A 1 85 ? -13.285 -9.437 13.512 1.00 86.94 85 PHE A CA 1
ATOM 651 C C . PHE A 1 85 ? -11.817 -9.148 13.201 1.00 86.94 85 PHE A C 1
ATOM 653 O O . PHE A 1 85 ? -11.171 -8.352 13.884 1.00 86.94 85 PHE A O 1
ATOM 660 N N . VAL A 1 86 ? -11.303 -9.785 12.152 1.00 90.38 86 VAL A N 1
ATOM 661 C CA . VAL A 1 86 ? -9.982 -9.516 11.582 1.00 90.38 86 VAL A CA 1
ATOM 662 C C . VAL A 1 86 ? -10.139 -9.456 10.071 1.00 90.38 86 VAL A C 1
ATOM 664 O O . VAL A 1 86 ? -10.692 -10.372 9.467 1.00 90.38 86 VAL A O 1
ATOM 667 N N . GLU A 1 87 ? -9.644 -8.382 9.475 1.00 87.25 87 GLU A N 1
ATOM 668 C CA . GLU A 1 87 ? -9.526 -8.209 8.034 1.00 87.25 87 GLU A CA 1
ATOM 669 C C . GLU A 1 87 ? -8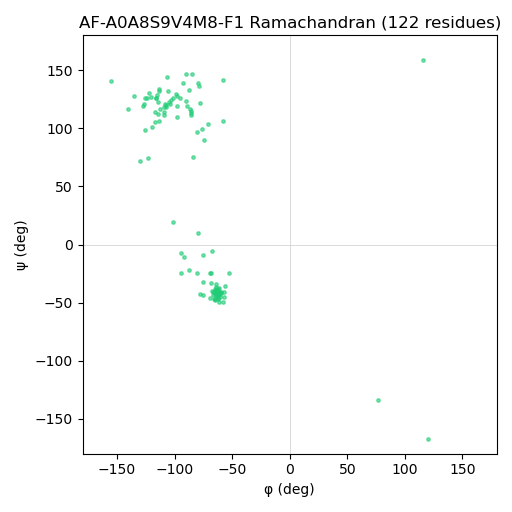.057 -7.958 7.693 1.00 87.25 87 GLU A C 1
ATOM 671 O O . GLU A 1 87 ? -7.412 -7.113 8.308 1.00 87.25 87 GLU A O 1
ATOM 676 N N . ASP A 1 88 ? -7.534 -8.698 6.720 1.00 88.25 88 ASP A N 1
ATOM 677 C CA . ASP A 1 88 ? -6.201 -8.493 6.156 1.00 88.25 88 ASP A CA 1
ATOM 678 C C . ASP A 1 88 ? -6.356 -8.091 4.691 1.00 88.25 88 ASP A C 1
ATOM 680 O O . ASP A 1 88 ? -7.074 -8.743 3.924 1.00 88.25 88 ASP A O 1
ATOM 684 N N . TYR A 1 89 ? -5.715 -6.992 4.312 1.00 84.00 89 TYR A N 1
ATOM 685 C CA . TYR A 1 89 ? -5.682 -6.514 2.945 1.00 84.00 89 TYR A CA 1
ATOM 686 C C . TYR A 1 89 ? -4.243 -6.301 2.491 1.00 84.00 89 TYR A C 1
ATOM 688 O O . TYR A 1 89 ? -3.518 -5.464 3.030 1.00 84.00 89 TYR A O 1
ATOM 696 N N . ARG A 1 90 ? -3.865 -7.008 1.425 1.00 82.62 90 ARG A N 1
ATOM 697 C CA . ARG A 1 90 ? -2.532 -6.953 0.828 1.00 82.62 90 ARG A CA 1
ATOM 698 C C . ARG A 1 90 ? -2.514 -6.019 -0.378 1.00 82.62 90 ARG A C 1
ATOM 700 O O . ARG A 1 90 ? -3.203 -6.245 -1.371 1.00 82.62 90 ARG A O 1
ATOM 707 N N . TYR A 1 91 ? -1.696 -4.981 -0.299 1.00 78.62 91 TYR A N 1
ATOM 708 C CA . TYR A 1 91 ? -1.383 -4.070 -1.388 1.00 78.62 91 TYR A CA 1
ATOM 709 C C . TYR A 1 91 ? -0.063 -4.487 -2.036 1.00 78.62 91 TYR A C 1
ATOM 711 O O . TYR A 1 91 ? 1.018 -4.335 -1.468 1.00 78.62 91 TYR A O 1
ATOM 719 N N . GLU A 1 92 ? -0.151 -4.998 -3.258 1.00 66.06 92 GLU A N 1
ATOM 720 C CA . GLU A 1 92 ? 1.028 -5.307 -4.062 1.00 66.06 92 GLU A CA 1
ATOM 721 C C . GLU A 1 92 ? 1.464 -4.050 -4.815 1.00 66.06 92 GLU A C 1
ATOM 723 O O . GLU A 1 92 ? 0.739 -3.547 -5.680 1.00 66.06 92 GLU A O 1
ATOM 728 N N . THR A 1 93 ? 2.648 -3.517 -4.499 1.00 63.47 93 THR A N 1
ATOM 729 C CA . THR A 1 93 ? 3.197 -2.364 -5.219 1.00 63.47 93 THR A CA 1
ATOM 730 C C . THR A 1 93 ? 4.534 -2.723 -5.871 1.00 63.47 93 THR A C 1
ATOM 732 O O . THR A 1 93 ? 5.596 -2.782 -5.263 1.00 63.47 93 THR A O 1
ATOM 735 N N . GLY A 1 94 ? 4.503 -2.978 -7.177 1.00 57.66 94 GLY A N 1
ATOM 736 C CA . GLY A 1 94 ? 5.721 -3.147 -7.970 1.00 57.66 94 GLY A CA 1
ATOM 737 C C . GLY A 1 94 ? 6.228 -1.807 -8.500 1.00 57.66 94 GLY A C 1
ATOM 738 O O . GLY A 1 94 ? 5.446 -1.027 -9.063 1.00 57.66 94 GLY A O 1
ATOM 739 N N . LEU A 1 95 ? 7.528 -1.539 -8.364 1.00 59.91 95 LEU A N 1
ATOM 740 C CA . LEU A 1 95 ? 8.228 -0.540 -9.165 1.00 59.91 95 LEU A CA 1
ATOM 741 C C . LEU A 1 95 ? 9.249 -1.247 -10.064 1.00 59.91 95 LEU A C 1
ATOM 743 O O . LEU A 1 95 ? 10.305 -1.708 -9.636 1.00 59.91 95 LEU A O 1
ATOM 747 N N . LEU A 1 96 ? 8.919 -1.312 -11.349 1.00 53.84 96 LEU A N 1
ATOM 748 C CA . LEU A 1 96 ? 9.834 -1.771 -12.384 1.00 53.84 96 LEU A CA 1
ATOM 749 C C . LEU A 1 96 ? 10.682 -0.584 -12.838 1.00 53.84 96 LEU A C 1
ATOM 751 O O . LEU A 1 96 ? 10.156 0.336 -13.463 1.00 53.84 96 LEU A O 1
ATOM 755 N N . THR A 1 97 ? 11.981 -0.596 -12.528 1.00 56.47 97 THR A N 1
ATOM 756 C CA . THR A 1 97 ? 12.934 0.375 -13.077 1.00 56.47 97 THR A CA 1
ATOM 757 C C . THR A 1 97 ? 13.854 -0.325 -14.072 1.00 56.47 97 THR A C 1
ATOM 759 O O . THR A 1 97 ? 14.622 -1.226 -13.745 1.00 56.47 97 THR A O 1
ATOM 762 N N . SER A 1 98 ? 13.745 0.044 -15.343 1.00 58.03 98 SER A N 1
ATOM 763 C CA . SER A 1 98 ? 14.461 -0.634 -16.419 1.00 58.03 98 SER A CA 1
ATOM 764 C C . SER A 1 98 ? 15.263 0.368 -17.233 1.00 58.03 98 SER A C 1
ATOM 766 O O . SER A 1 98 ? 14.697 1.320 -17.768 1.00 58.03 98 SER A O 1
ATOM 768 N N . ASP A 1 99 ? 16.569 0.123 -17.381 1.00 58.84 99 ASP A N 1
ATOM 769 C CA . ASP A 1 99 ? 17.436 0.904 -18.276 1.00 58.84 99 ASP A CA 1
ATOM 770 C C . ASP A 1 99 ? 17.290 0.480 -19.755 1.00 58.84 99 ASP A C 1
ATOM 772 O O . ASP A 1 99 ? 18.046 0.902 -20.632 1.00 58.84 99 ASP A O 1
ATOM 776 N N . VAL A 1 100 ? 16.288 -0.355 -20.072 1.00 61.12 100 VAL A N 1
ATOM 777 C CA . VAL A 1 100 ? 16.004 -0.828 -21.438 1.00 61.12 100 VAL A CA 1
ATOM 778 C C . VAL A 1 100 ? 15.795 0.335 -22.404 1.00 61.12 100 VAL A C 1
ATOM 780 O O . VAL A 1 100 ? 16.241 0.258 -23.545 1.00 61.12 100 VAL A O 1
ATOM 783 N N . VAL A 1 101 ? 15.184 1.439 -21.961 1.00 62.44 101 VAL A N 1
ATOM 784 C CA . VAL A 1 101 ? 14.968 2.619 -22.816 1.00 62.44 101 VAL A CA 1
ATOM 785 C C . VAL A 1 101 ? 16.294 3.260 -23.238 1.00 62.44 101 VAL A C 1
ATOM 787 O O . VAL A 1 101 ? 16.418 3.727 -24.370 1.00 62.44 101 VAL A O 1
ATOM 790 N N . GLN A 1 102 ? 17.296 3.280 -22.359 1.00 62.97 102 GLN A N 1
ATOM 791 C CA . GLN A 1 102 ? 18.607 3.842 -22.672 1.00 62.97 102 GLN A CA 1
ATOM 792 C C . GLN A 1 102 ? 19.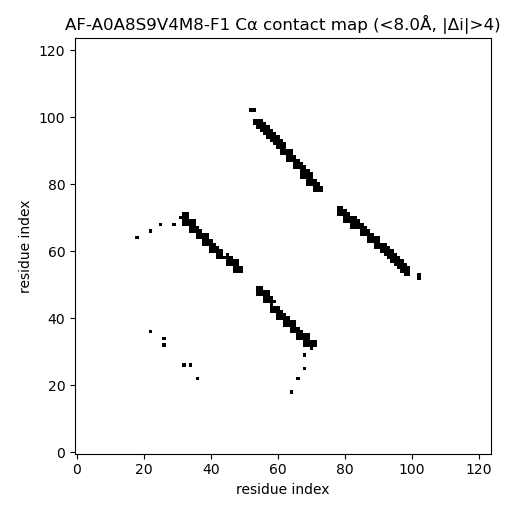406 2.901 -23.571 1.00 62.97 102 GLN A C 1
ATOM 794 O O . GLN A 1 102 ? 19.965 3.335 -24.578 1.00 62.97 102 GLN A O 1
ATOM 799 N N . TRP A 1 103 ? 19.389 1.602 -23.269 1.00 67.50 103 TRP A N 1
ATOM 800 C CA . TRP A 1 103 ? 20.079 0.600 -24.074 1.00 67.50 103 TRP A CA 1
ATOM 801 C C . TRP A 1 103 ? 19.494 0.469 -25.488 1.00 67.50 103 TRP A C 1
ATOM 803 O O . TRP A 1 103 ? 20.233 0.375 -26.469 1.00 67.50 103 TRP A O 1
ATOM 813 N N . TYR A 1 104 ? 18.168 0.559 -25.621 1.00 73.12 104 TYR A N 1
ATOM 814 C CA . TYR A 1 104 ? 17.490 0.564 -26.917 1.00 73.12 104 TYR A CA 1
ATOM 815 C C . TYR A 1 104 ? 17.993 1.692 -27.825 1.00 73.12 104 TYR A C 1
ATOM 817 O O . TYR A 1 104 ? 18.229 1.463 -29.010 1.00 73.12 104 TYR A O 1
ATOM 825 N N . LYS A 1 105 ? 18.228 2.893 -27.278 1.00 74.44 105 LYS A N 1
ATOM 826 C CA . LYS A 1 105 ? 18.776 4.023 -28.048 1.00 74.44 105 LYS A CA 1
ATOM 827 C C . LYS A 1 105 ? 20.171 3.720 -28.593 1.00 74.44 105 LYS A C 1
ATOM 829 O O . LYS A 1 105 ? 20.451 4.040 -29.745 1.00 74.44 105 LYS A O 1
ATOM 834 N N . VAL A 1 106 ? 21.021 3.077 -27.792 1.00 79.69 106 VAL A N 1
ATOM 835 C CA . VAL A 1 106 ? 22.379 2.684 -28.202 1.00 79.69 106 VAL A 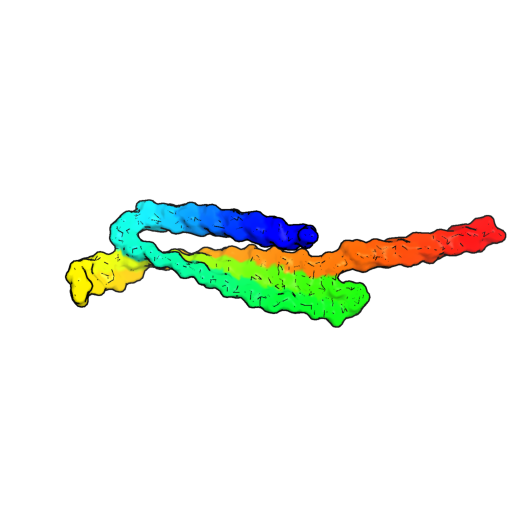CA 1
ATOM 836 C C . VAL A 1 106 ? 22.327 1.647 -29.324 1.00 79.69 106 VAL A C 1
ATOM 838 O O . VAL A 1 106 ? 22.974 1.821 -30.357 1.00 79.69 106 VAL A O 1
ATOM 841 N N . VAL A 1 107 ? 21.508 0.603 -29.171 1.00 84.12 107 VAL A N 1
ATOM 842 C CA . VAL A 1 107 ? 21.338 -0.438 -30.199 1.00 84.12 107 VAL A CA 1
ATOM 843 C C . VAL A 1 107 ? 20.752 0.140 -31.490 1.00 84.12 107 VAL A C 1
ATOM 845 O O . VAL A 1 107 ? 21.223 -0.187 -32.581 1.00 84.12 107 VAL A O 1
ATOM 848 N N . ALA A 1 108 ? 19.761 1.028 -31.383 1.00 85.50 108 ALA A N 1
ATOM 849 C CA . ALA A 1 108 ? 19.165 1.698 -32.533 1.00 85.50 108 ALA A CA 1
ATOM 850 C C . ALA A 1 108 ? 20.195 2.556 -33.284 1.00 85.50 108 ALA A C 1
ATOM 852 O O . ALA A 1 108 ? 20.280 2.463 -34.506 1.00 85.50 108 ALA A O 1
ATOM 853 N N . ALA A 1 109 ? 21.025 3.326 -32.575 1.00 87.12 109 ALA A N 1
ATOM 854 C CA . ALA A 1 109 ? 22.083 4.129 -33.187 1.00 87.12 109 ALA A CA 1
ATOM 855 C C . ALA A 1 109 ? 23.122 3.259 -33.910 1.00 87.12 109 ALA A C 1
ATOM 857 O O . ALA A 1 109 ? 23.461 3.532 -35.062 1.00 87.12 109 ALA A O 1
ATOM 858 N N . LEU A 1 110 ? 23.575 2.174 -33.274 1.00 88.62 110 LEU A N 1
ATOM 859 C CA . LEU A 1 110 ? 24.527 1.240 -33.879 1.00 88.62 110 LEU A CA 1
ATOM 860 C C . LEU A 1 110 ? 23.961 0.621 -35.167 1.00 88.62 110 LEU A C 1
ATOM 862 O O . LEU A 1 110 ? 24.657 0.526 -36.180 1.00 88.62 110 LEU A O 1
ATOM 866 N N . ARG A 1 111 ? 22.673 0.254 -35.154 1.00 91.50 111 ARG A N 1
ATOM 867 C CA . ARG A 1 111 ? 21.975 -0.273 -36.330 1.00 91.50 111 ARG A CA 1
ATOM 868 C C . ARG A 1 111 ? 21.863 0.774 -37.438 1.00 91.50 111 ARG A C 1
ATOM 870 O O . ARG A 1 111 ? 22.115 0.437 -38.591 1.00 91.50 111 ARG A O 1
ATOM 877 N N . SER A 1 112 ? 21.545 2.022 -37.104 1.00 90.25 112 SER A N 1
ATOM 878 C CA . SER A 1 112 ? 21.491 3.122 -38.073 1.00 90.25 112 SER A CA 1
ATOM 879 C C . SER A 1 112 ? 22.847 3.380 -38.730 1.00 90.25 112 SER A C 1
ATOM 881 O O . SER A 1 112 ? 22.906 3.552 -39.943 1.00 90.25 112 SER A O 1
ATOM 883 N N . ILE A 1 113 ? 23.941 3.338 -37.962 1.00 93.25 113 ILE A N 1
ATOM 884 C CA . ILE A 1 113 ? 25.304 3.503 -38.491 1.00 93.25 113 ILE A CA 1
ATOM 885 C C . ILE A 1 113 ? 25.662 2.351 -39.436 1.00 93.25 113 ILE A C 1
ATOM 887 O O . ILE A 1 113 ? 26.146 2.594 -40.539 1.00 93.25 113 ILE A O 1
ATOM 891 N N . GLY A 1 114 ? 25.392 1.104 -39.038 1.00 88.56 114 GLY A N 1
ATOM 892 C CA . GLY A 1 114 ? 25.683 -0.067 -39.870 1.00 88.56 114 GLY A CA 1
ATOM 893 C C . GLY A 1 114 ? 24.906 -0.067 -41.189 1.00 88.56 114 GLY A C 1
ATOM 894 O O . GLY A 1 114 ? 25.482 -0.314 -42.246 1.00 88.56 114 GLY A O 1
ATOM 895 N N . GLN A 1 115 ? 23.614 0.268 -41.139 1.00 88.25 115 GLN A N 1
ATOM 896 C CA . GLN A 1 115 ? 22.779 0.397 -42.337 1.00 88.25 115 GLN A CA 1
ATOM 897 C C . GLN A 1 115 ? 23.221 1.581 -43.210 1.00 88.25 115 GLN A C 1
ATOM 899 O O . GLN A 1 115 ? 23.310 1.448 -44.427 1.00 88.25 115 GLN A O 1
ATOM 904 N N . GLY A 1 116 ? 23.577 2.715 -42.599 1.00 91.00 116 GLY A N 1
ATOM 905 C CA . GLY A 1 116 ? 24.103 3.881 -43.312 1.00 91.00 116 GLY A CA 1
ATOM 906 C C . GLY A 1 116 ? 25.420 3.590 -44.033 1.00 91.00 116 GLY A C 1
ATOM 907 O O . GLY A 1 116 ? 25.576 3.959 -45.194 1.00 91.00 116 GLY A O 1
ATOM 908 N N . TYR A 1 117 ? 26.340 2.868 -43.390 1.00 89.19 117 TYR A N 1
ATOM 909 C CA . TYR A 1 117 ? 27.594 2.442 -44.014 1.00 89.19 117 TYR A CA 1
ATOM 910 C C . TYR A 1 117 ? 27.356 1.522 -45.217 1.00 89.19 117 TYR A C 1
ATOM 912 O O . TYR A 1 117 ? 27.977 1.704 -46.262 1.00 89.19 117 TYR A O 1
ATOM 920 N N . PHE A 1 118 ? 26.434 0.562 -45.093 1.00 84.81 118 PHE A N 1
ATOM 921 C CA . PHE A 1 118 ? 26.083 -0.336 -46.194 1.00 84.81 118 PHE A CA 1
ATOM 922 C C . PHE A 1 118 ? 25.479 0.410 -47.387 1.00 84.81 118 PHE A C 1
ATOM 924 O O . PHE A 1 118 ? 25.840 0.118 -48.523 1.00 84.81 118 PHE A O 1
ATOM 931 N N . LEU A 1 119 ? 24.608 1.392 -47.141 1.00 83.38 119 LEU A N 1
ATOM 932 C CA . LEU A 1 119 ? 24.038 2.230 -48.197 1.00 83.38 119 LEU A CA 1
ATOM 933 C C . LEU A 1 119 ? 25.106 3.091 -48.879 1.00 83.38 119 LEU A C 1
ATOM 935 O O . LEU A 1 119 ? 25.173 3.107 -50.103 1.00 83.38 119 LEU A O 1
ATOM 939 N N . LEU A 1 120 ? 25.969 3.757 -48.105 1.00 84.00 120 LEU A N 1
ATOM 940 C CA . LEU A 1 120 ? 27.060 4.579 -48.645 1.00 84.00 120 LEU A CA 1
ATOM 941 C C . LEU A 1 120 ? 28.049 3.760 -49.478 1.00 84.00 120 LEU A C 1
ATOM 943 O O . LEU A 1 120 ? 28.532 4.240 -50.496 1.00 84.00 120 LEU A O 1
ATOM 947 N N . ARG A 1 121 ? 28.338 2.526 -49.059 1.00 79.44 121 ARG A N 1
ATOM 948 C CA . ARG A 1 121 ? 29.244 1.621 -49.774 1.00 79.44 121 ARG A CA 1
ATOM 949 C C . ARG A 1 121 ? 28.586 0.904 -50.955 1.00 79.44 121 ARG A C 1
ATOM 951 O O . ARG A 1 121 ? 29.300 0.450 -51.833 1.00 79.44 121 ARG A O 1
ATOM 958 N N . GLY A 1 122 ? 27.264 0.742 -50.955 1.00 72.44 122 GLY A N 1
ATOM 959 C CA . GLY A 1 122 ? 26.527 0.119 -52.058 1.00 72.44 122 GLY A CA 1
ATOM 960 C C . GLY A 1 122 ? 26.119 1.094 -53.168 1.00 72.44 122 GLY A C 1
ATOM 961 O O . GLY A 1 122 ? 25.845 0.655 -54.278 1.00 72.44 122 GLY A O 1
ATOM 962 N N . LEU A 1 123 ? 26.049 2.396 -52.868 1.00 68.69 123 LEU A N 1
ATOM 963 C CA . LEU A 1 123 ? 25.746 3.464 -53.832 1.00 68.69 123 LEU A CA 1
ATOM 964 C C . LEU A 1 123 ? 26.995 4.092 -54.479 1.00 68.69 123 LEU A C 1
ATOM 966 O O . LEU A 1 123 ? 26.839 4.871 -55.419 1.00 68.69 123 LEU A O 1
ATOM 970 N N . GLY A 1 124 ? 28.194 3.793 -53.969 1.00 54.66 124 GLY A N 1
ATOM 971 C CA . GLY A 1 124 ? 29.482 4.166 -54.567 1.00 54.66 124 GLY A CA 1
ATOM 972 C C . GLY A 1 124 ? 30.140 2.975 -55.241 1.00 54.66 124 GLY A C 1
ATOM 973 O O . GLY A 1 124 ? 30.781 3.194 -56.290 1.00 54.66 124 GLY A O 1
#

Sequence (124 aa):
MSSGQILMDLKFGLLHVHTVTRVRDVQRRFPNATLDLTLLESQEDMQICRGGLTSLGFKRSDVSAIVRARDCVGKGTTRSCETVFVEDYRYETGLLTSDVVQWYKVVAALRSIGQGYFLLRGLG

Foldseek 3Di:
DDPVVVVVVVVVVVVVVVLVVVLVVVCVVPVQWDKDKDKDKDWDDFPFPPDDPWTWTWTWIKIKIKIWTWHWDDDDPPTDIDTPDIDMDIDTDIDTDTCVVVVVVVVVVVVVVVVVVVVVVVVD

Radius of gyration: 26.45 Å; Cα contacts (8 Å, |Δi|>4): 153; chains: 1; bounding box: 49×26×90 Å

Organism: Phytophthora infestans (NCBI:txid4787)

Solvent-accessible surface area (backbone atoms only — not comparable to full-atom values): 7148 Å² total; per-residue (Å²): 135,62,77,68,56,63,55,48,56,53,50,54,53,52,51,51,56,52,51,53,51,50,53,52,54,54,39,72,75,38,76,86,35,52,76,46,81,48,78,47,81,46,76,55,75,68,49,66,49,77,75,71,98,48,54,39,36,46,34,51,36,42,37,34,42,36,41,35,33,27,41,63,53,66,73,76,96,65,50,47,70,46,78,78,44,77,46,79,46,78,45,84,41,78,45,84,46,64,45,56,70,60,47,48,51,54,54,51,50,54,49,51,52,55,53,49,51,52,51,59,63,71,78,104

Secondary structure (DSSP, 8-state):
--HHHHHHHHHHHHHHHHHHHHHHHHHHH-TTSEEEEEEEEEEPP-EEEE-SSSEEEEEEEEEEEEEEEEEEESSGGG-EEEEEEEEEEEEEEEEEEETHHHHHHHHHHHHHHHHHHHHHHH--

Mean predicted aligned error: 13.11 Å

pLDDT: mean 74.87, std 13.4, range [41.34, 93.25]